Protein AF-A0A672SNF4-F1 (afdb_monomer)

Nearest PDB structures (foldseek):
  7e17-assembly1_B  TM=7.960E-01  e=1.055E-02  Homo sapiens
  3neq-assembly3_A-2  TM=7.054E-01  e=5.219E-03  Dendroaspis angusticeps
  2vlw-assembly2_B  TM=7.573E-01  e=2.697E-02  Dendroaspis angusticeps
  2jve-assembly1_A  TM=7.001E-01  e=2.399E-02  Notophthalmus viridescens
  2jqp-assembly1_A  TM=6.690E-01  e=1.040E-01  Bungarus candidus

Mean predicted aligned error: 10.45 Å

Organism: Sinocyclocheilus grahami (NCBI:txid75366)

Secondary structure (DSSP, 8-state):
----SHHHHHHHHHHHHHHHHHHHHHHHHHHHHHHHT--PPEEEEB--STTPPPPPEEEEPPTT--EEEEEEESSTT--EEEEEE-HHHHHHHHT-TTEEEEEE-STT--S----

Structure (mmCIF, N/CA/C/O backbone):
data_AF-A0A672SNF4-F1
#
_entry.id   AF-A0A672SNF4-F1
#
loop_
_atom_site.group_PDB
_atom_site.id
_atom_site.type_symbol
_atom_site.label_atom_id
_atom_site.label_alt_id
_atom_site.label_comp_id
_atom_site.label_asym_id
_atom_site.label_entity_id
_atom_site.label_seq_id
_atom_site.pdbx_PDB_ins_code
_atom_site.Cartn_x
_atom_site.Cartn_y
_atom_site.Cartn_z
_atom_site.occupancy
_atom_site.B_iso_or_equiv
_atom_site.auth_seq_id
_atom_site.auth_comp_id
_atom_site.auth_asym_id
_atom_site.auth_atom_id
_atom_site.pdbx_PDB_model_num
ATOM 1 N N . MET A 1 1 ? -51.516 -3.826 60.087 1.00 36.78 1 MET A N 1
ATOM 2 C CA . MET A 1 1 ? -51.330 -3.328 58.704 1.00 36.78 1 MET A CA 1
ATOM 3 C C . MET A 1 1 ? -49.856 -3.429 58.344 1.00 36.78 1 MET A C 1
ATOM 5 O O . MET A 1 1 ? -49.015 -3.082 59.160 1.00 36.78 1 MET A O 1
ATOM 9 N N . LYS A 1 2 ? -49.550 -4.025 57.191 1.00 39.59 2 LYS A N 1
ATOM 10 C CA . LYS A 1 2 ? -48.226 -4.534 56.806 1.00 39.59 2 LYS A CA 1
ATOM 11 C C . LYS A 1 2 ? -47.474 -3.436 56.039 1.00 39.59 2 LYS A C 1
ATOM 13 O O . LYS A 1 2 ? -47.701 -3.263 54.851 1.00 39.59 2 LYS A O 1
ATOM 18 N N . VAL A 1 3 ? -46.627 -2.672 56.728 1.00 47.47 3 VAL A N 1
ATOM 19 C CA . VAL A 1 3 ? -45.760 -1.635 56.135 1.00 47.47 3 VAL A CA 1
ATOM 20 C C . VAL A 1 3 ? -44.311 -2.112 56.246 1.00 47.47 3 VAL A C 1
ATOM 22 O O . VAL A 1 3 ? -43.557 -1.584 57.049 1.00 47.47 3 VAL A O 1
ATOM 25 N N . LEU A 1 4 ? -43.929 -3.194 55.551 1.00 49.38 4 LEU A N 1
ATOM 26 C CA . LEU A 1 4 ? -42.539 -3.685 55.593 1.00 49.38 4 LEU A CA 1
ATOM 27 C C . LEU A 1 4 ? -42.183 -4.676 54.460 1.00 49.38 4 LEU A C 1
ATOM 29 O O . LEU A 1 4 ? -41.756 -5.791 54.729 1.00 49.38 4 LEU A O 1
ATOM 33 N N . THR A 1 5 ? -42.369 -4.318 53.183 1.00 49.62 5 THR A N 1
ATOM 34 C CA . THR A 1 5 ? -41.849 -5.137 52.052 1.00 49.62 5 THR A CA 1
ATOM 35 C C . THR A 1 5 ? -41.340 -4.345 50.835 1.00 49.62 5 THR A C 1
ATOM 37 O O . THR A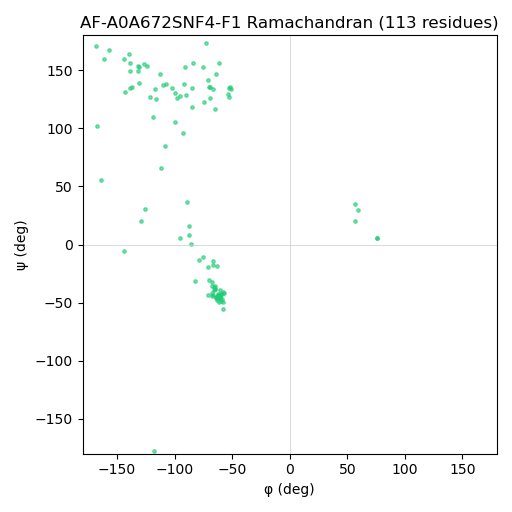 1 5 ? -40.765 -4.940 49.931 1.00 49.62 5 THR A O 1
ATOM 40 N N . ILE A 1 6 ? -41.481 -3.012 50.793 1.00 52.94 6 ILE A N 1
ATOM 41 C CA . ILE A 1 6 ? -41.188 -2.199 49.589 1.00 52.94 6 ILE A CA 1
ATOM 42 C C . ILE A 1 6 ? -39.683 -1.884 49.434 1.00 52.94 6 ILE A C 1
ATOM 44 O O . ILE A 1 6 ? -39.165 -1.812 48.322 1.00 52.94 6 ILE A O 1
ATOM 48 N N . HIS A 1 7 ? -38.949 -1.752 50.544 1.00 57.31 7 HIS A N 1
ATOM 49 C CA . HIS A 1 7 ? -37.527 -1.384 50.554 1.00 57.31 7 HIS A CA 1
ATOM 50 C C . HIS A 1 7 ? -36.560 -2.382 49.877 1.00 57.31 7 HIS A C 1
ATOM 52 O O . HIS A 1 7 ? -35.738 -1.937 49.074 1.00 57.31 7 HIS A O 1
ATOM 58 N N . PRO A 1 8 ? -36.637 -3.708 50.118 1.00 60.75 8 PRO A N 1
ATOM 59 C CA . PRO A 1 8 ? -35.699 -4.650 49.503 1.00 60.75 8 PRO A CA 1
ATOM 60 C C . PRO A 1 8 ? -35.921 -4.804 47.992 1.00 60.75 8 PRO A C 1
ATOM 62 O O . PRO A 1 8 ? -34.962 -5.001 47.254 1.00 60.75 8 PRO A O 1
ATOM 65 N N . ILE A 1 9 ? -37.161 -4.654 47.511 1.00 60.88 9 ILE A N 1
ATOM 66 C CA . ILE A 1 9 ? -37.507 -4.766 46.085 1.00 60.88 9 ILE A CA 1
ATOM 67 C C . ILE A 1 9 ? -36.965 -3.562 45.304 1.00 60.88 9 ILE A C 1
ATOM 69 O O . ILE A 1 9 ? -36.377 -3.736 44.240 1.00 60.88 9 ILE A O 1
ATOM 73 N N . LEU A 1 10 ? -37.105 -2.350 45.852 1.00 59.81 10 LEU A N 1
ATOM 74 C CA . LEU A 1 10 ? -36.577 -1.128 45.239 1.00 59.81 10 LEU A CA 1
ATOM 75 C C . LEU A 1 10 ? -35.037 -1.122 45.206 1.00 59.81 10 LEU A C 1
ATOM 77 O O . LEU A 1 10 ? -34.445 -0.697 44.216 1.00 59.81 10 LEU A O 1
ATOM 81 N N . HIS A 1 11 ? -34.391 -1.664 46.244 1.00 61.41 11 HIS A N 1
ATOM 82 C CA . HIS A 1 11 ? -32.938 -1.853 46.289 1.00 61.41 11 HIS A CA 1
ATOM 83 C C . HIS A 1 11 ? -32.455 -2.890 45.258 1.00 61.41 11 HIS A C 1
ATOM 85 O O . HIS A 1 11 ? -31.487 -2.648 44.536 1.00 61.41 11 HIS A O 1
ATOM 91 N N . GLN A 1 12 ? -33.161 -4.020 45.130 1.00 68.00 12 GLN A N 1
ATOM 92 C CA . GLN A 1 12 ? -32.849 -5.056 44.142 1.00 68.00 12 GLN A CA 1
ATOM 93 C C . GLN A 1 12 ? -33.039 -4.552 42.703 1.00 68.00 12 GLN A C 1
ATOM 95 O O . GLN A 1 12 ? -32.231 -4.856 41.827 1.00 68.00 12 GLN A O 1
ATOM 100 N N . LEU A 1 13 ? -34.081 -3.748 42.469 1.00 74.75 13 LEU A N 1
ATOM 101 C CA . LEU A 1 13 ? -34.354 -3.115 41.181 1.00 74.75 13 LEU A CA 1
ATOM 102 C C . LEU A 1 13 ? -33.282 -2.071 40.831 1.00 74.75 13 LEU A C 1
ATOM 104 O O . LEU A 1 13 ? -32.802 -2.060 39.703 1.00 74.75 13 LEU A O 1
ATOM 108 N N . GLY A 1 14 ? -32.844 -1.253 41.795 1.00 74.50 14 GLY A N 1
ATOM 109 C CA . GLY A 1 14 ? -31.744 -0.301 41.605 1.00 74.50 14 GLY A CA 1
ATOM 110 C C . GLY A 1 14 ? -30.414 -0.985 41.271 1.00 74.50 14 GLY A C 1
ATOM 111 O O . GLY A 1 14 ? -29.727 -0.578 40.335 1.00 74.50 14 GLY A O 1
ATOM 112 N N . ALA A 1 15 ? -30.087 -2.079 41.966 1.00 77.38 15 ALA A N 1
ATOM 113 C CA . ALA A 1 15 ? -28.902 -2.884 41.669 1.00 77.38 15 ALA A CA 1
ATOM 114 C C . ALA A 1 15 ? -28.978 -3.565 40.289 1.00 77.38 15 ALA A C 1
ATOM 116 O O . ALA A 1 15 ? -27.963 -3.690 39.601 1.00 77.38 15 ALA A O 1
ATOM 117 N N . LEU A 1 16 ? -30.172 -3.995 39.865 1.00 80.75 16 LEU A N 1
ATOM 118 C CA . LEU A 1 16 ? -30.398 -4.559 38.534 1.00 80.75 16 LEU A CA 1
ATOM 119 C C . LEU A 1 16 ? -30.228 -3.495 37.438 1.00 80.75 16 LEU A C 1
ATOM 121 O O . LEU A 1 16 ? -29.548 -3.753 36.446 1.00 80.75 16 LEU A O 1
ATOM 125 N N . ILE A 1 17 ? -30.787 -2.298 37.637 1.00 84.25 17 ILE A N 1
ATOM 126 C CA . ILE A 1 17 ? -30.664 -1.163 36.709 1.00 84.25 17 ILE A CA 1
ATOM 127 C C . ILE A 1 17 ? -29.197 -0.731 36.563 1.00 84.25 17 ILE A C 1
ATOM 129 O O . ILE A 1 17 ? -28.733 -0.551 35.438 1.00 84.25 17 ILE A O 1
ATOM 133 N N . ASP A 1 18 ? -28.441 -0.635 37.663 1.00 84.81 18 ASP A N 1
ATOM 134 C CA . ASP A 1 18 ? -27.006 -0.304 37.632 1.00 84.81 18 ASP A CA 1
ATOM 135 C C . ASP A 1 18 ? -26.188 -1.341 36.844 1.00 84.81 18 ASP A C 1
ATOM 137 O O . ASP A 1 18 ? -25.355 -0.979 36.006 1.00 84.81 18 ASP A O 1
ATOM 141 N N . ARG A 1 19 ? -26.466 -2.638 37.042 1.00 88.62 19 ARG A N 1
ATOM 142 C CA . ARG A 1 19 ? -25.809 -3.709 36.275 1.00 88.62 19 ARG A CA 1
ATOM 143 C C . ARG A 1 19 ? -26.126 -3.626 34.787 1.00 88.62 19 ARG A C 1
ATOM 145 O O . ARG A 1 19 ? -25.200 -3.684 33.983 1.00 88.62 19 ARG A O 1
ATOM 152 N N . ILE A 1 20 ? -27.398 -3.457 34.422 1.00 91.19 20 ILE A N 1
ATOM 153 C CA . ILE A 1 20 ? -27.822 -3.344 33.018 1.00 91.19 20 ILE A CA 1
ATOM 154 C C . ILE A 1 20 ? -27.159 -2.130 32.358 1.00 91.19 20 ILE A C 1
ATOM 156 O O . ILE A 1 20 ? -26.590 -2.257 31.276 1.00 91.19 20 ILE A O 1
ATOM 160 N N . MET A 1 21 ? -27.165 -0.973 33.023 1.00 90.75 21 MET A N 1
ATOM 161 C CA . MET A 1 21 ? -26.551 0.253 32.510 1.00 90.75 21 MET A CA 1
ATOM 162 C C . MET A 1 21 ? -25.046 0.084 32.271 1.00 90.75 21 MET A C 1
ATOM 164 O O . MET A 1 21 ? -24.547 0.462 31.211 1.00 90.75 21 MET A O 1
ATOM 168 N N . LYS A 1 22 ? -24.325 -0.548 33.206 1.00 92.88 22 LYS A N 1
ATOM 169 C CA . LYS A 1 22 ? -22.899 -0.869 33.038 1.00 92.88 22 LYS A CA 1
ATOM 170 C C . LYS A 1 22 ? -22.657 -1.810 31.864 1.00 92.88 22 LYS A C 1
ATOM 172 O O . LYS A 1 22 ? -21.753 -1.561 31.071 1.00 92.88 22 LYS A O 1
ATOM 177 N N . THR A 1 23 ? -23.463 -2.862 31.719 1.00 93.38 23 THR A N 1
ATOM 178 C CA . THR A 1 23 ? -23.344 -3.789 30.586 1.00 93.38 23 THR A CA 1
ATOM 179 C C . THR A 1 23 ? -23.559 -3.070 29.256 1.00 93.38 23 THR A C 1
ATOM 181 O O . THR A 1 23 ? -22.761 -3.249 28.341 1.00 93.38 23 THR A O 1
ATOM 184 N N . LEU A 1 24 ? -24.578 -2.212 29.156 1.00 95.25 24 LEU A N 1
ATOM 185 C CA . LEU A 1 24 ? -24.846 -1.430 27.946 1.00 95.25 24 LEU A CA 1
ATOM 186 C C . LEU A 1 24 ? -23.697 -0.470 27.614 1.00 95.25 24 LEU A C 1
ATOM 188 O O . LEU A 1 24 ? -23.289 -0.398 26.457 1.00 95.25 24 LEU A O 1
ATOM 192 N N . LEU A 1 25 ? -23.136 0.210 28.618 1.00 95.50 25 LEU A N 1
ATOM 193 C CA . LEU A 1 25 ? -21.962 1.075 28.460 1.00 95.50 25 LEU A CA 1
ATOM 194 C C . LEU A 1 25 ? -20.751 0.307 27.921 1.00 95.50 25 LEU A C 1
ATOM 196 O O . LEU A 1 25 ? -20.107 0.764 26.979 1.00 95.50 25 LEU A O 1
ATOM 200 N N . VAL A 1 26 ? -20.459 -0.869 28.482 1.00 95.75 26 VAL A N 1
ATOM 201 C CA . VAL A 1 26 ? -19.340 -1.708 28.030 1.00 95.75 26 VAL A CA 1
ATOM 202 C C . VAL A 1 26 ? -19.566 -2.194 26.598 1.00 95.75 26 VAL A C 1
ATOM 204 O O . VAL A 1 26 ? -18.657 -2.096 25.778 1.00 95.75 26 VAL A O 1
ATOM 207 N N . VAL A 1 27 ? -20.772 -2.666 26.269 1.00 95.94 27 VAL A N 1
ATOM 208 C CA . VAL A 1 27 ? -21.108 -3.119 24.909 1.00 95.94 27 VAL A CA 1
ATOM 209 C C . VAL A 1 27 ? -20.989 -1.974 23.903 1.00 95.94 27 VAL A C 1
ATOM 211 O O . VAL A 1 27 ? -20.385 -2.157 22.848 1.00 95.94 27 VAL A O 1
ATOM 214 N N . 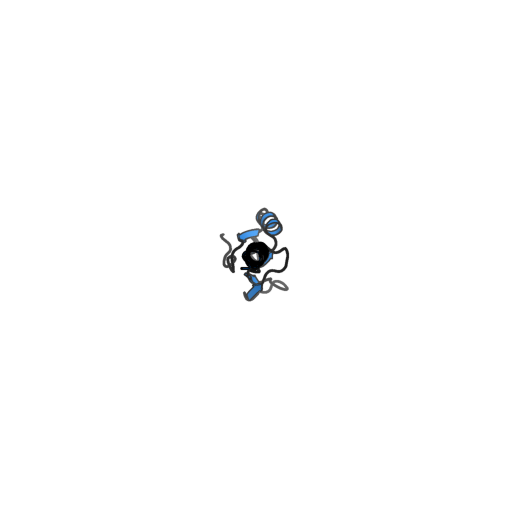ALA A 1 28 ? -21.506 -0.789 24.233 1.00 95.00 28 ALA A N 1
ATOM 215 C CA . ALA A 1 28 ? -21.394 0.389 23.380 1.00 95.00 28 ALA A CA 1
ATOM 216 C C . ALA A 1 28 ? -19.928 0.792 23.163 1.00 95.00 28 ALA A C 1
ATOM 218 O O . ALA A 1 28 ? -19.532 1.059 22.030 1.00 95.00 28 ALA A O 1
ATOM 219 N N . LEU A 1 29 ? -19.109 0.776 24.220 1.00 93.81 29 LEU A N 1
ATOM 220 C CA . LEU A 1 29 ? -17.683 1.084 24.126 1.00 93.81 29 LEU A CA 1
ATOM 221 C C . LEU A 1 29 ? -16.959 0.089 23.209 1.00 93.81 29 LEU A C 1
ATOM 223 O O . LEU A 1 29 ? -16.256 0.508 22.291 1.00 93.81 29 LEU A O 1
ATOM 227 N N . VAL A 1 30 ? -17.169 -1.216 23.417 1.00 92.44 30 VAL A N 1
ATOM 228 C CA . VAL A 1 30 ? -16.582 -2.281 22.585 1.00 92.44 30 VAL A CA 1
ATOM 229 C C . VAL A 1 30 ? -17.005 -2.128 21.126 1.00 92.44 30 VAL A C 1
ATOM 231 O O . VAL A 1 30 ? -16.162 -2.233 20.239 1.00 92.44 30 VAL A O 1
ATOM 234 N N . LEU A 1 31 ? -18.277 -1.826 20.863 1.00 90.38 31 LEU A N 1
ATOM 235 C CA . LEU A 1 31 ? -18.769 -1.614 19.505 1.00 90.38 31 LEU A CA 1
ATOM 236 C C . LEU A 1 31 ? -18.091 -0.408 18.837 1.00 90.38 31 LEU A C 1
ATOM 238 O O . LEU A 1 31 ? -17.640 -0.522 17.701 1.00 90.38 31 LEU A O 1
ATOM 242 N N . VAL A 1 32 ? -17.959 0.720 19.543 1.00 88.31 32 VAL A N 1
ATOM 243 C CA . VAL A 1 32 ? -17.252 1.911 19.036 1.00 88.31 32 VAL A CA 1
ATOM 244 C C . VAL A 1 32 ? -15.787 1.601 18.731 1.00 88.31 32 VAL A C 1
ATOM 246 O O . VAL A 1 32 ? -15.286 2.009 17.686 1.00 88.31 32 VAL A O 1
ATOM 249 N N . LEU A 1 33 ? -15.106 0.851 19.603 1.00 84.50 33 LEU A N 1
ATOM 250 C CA . LEU A 1 33 ? -13.740 0.388 19.354 1.00 84.50 33 LEU A CA 1
ATOM 251 C C . LEU A 1 33 ? -13.685 -0.438 18.063 1.00 84.50 33 LEU A C 1
ATOM 253 O O . LEU A 1 33 ? -12.961 -0.064 17.147 1.00 84.50 33 LEU A O 1
ATOM 257 N N . VAL A 1 34 ? -14.491 -1.497 17.942 1.00 81.06 34 VAL A N 1
ATOM 258 C CA . VAL A 1 34 ? -14.502 -2.380 16.759 1.00 81.06 34 VAL A CA 1
ATOM 259 C C . VAL A 1 34 ? -14.780 -1.609 15.464 1.00 81.06 34 VAL A C 1
ATOM 261 O O . VAL A 1 34 ? -14.107 -1.842 14.463 1.00 81.06 34 VAL A O 1
ATOM 264 N N . LEU A 1 35 ? -15.724 -0.665 15.482 1.00 74.56 35 LEU A N 1
ATOM 265 C CA . LEU A 1 35 ? -16.045 0.164 14.316 1.00 74.56 35 LEU A CA 1
ATOM 266 C C . LEU A 1 35 ? -14.904 1.127 13.947 1.00 74.56 35 LEU A C 1
ATOM 268 O O . LEU A 1 35 ? -14.644 1.332 12.764 1.00 74.56 35 LEU A O 1
ATOM 272 N N . ASN A 1 36 ? -14.182 1.663 14.935 1.00 67.81 36 ASN A N 1
ATOM 273 C CA . ASN A 1 36 ? -12.994 2.490 14.699 1.00 67.81 36 ASN A CA 1
ATOM 274 C C . ASN A 1 36 ? -11.788 1.684 14.180 1.00 67.81 36 ASN A C 1
ATOM 276 O O . ASN A 1 36 ? -10.879 2.267 13.595 1.00 67.81 36 ASN A O 1
ATOM 280 N N . TYR A 1 37 ? -11.772 0.361 14.362 1.00 64.56 37 TYR A N 1
ATOM 281 C CA . TYR A 1 37 ? -10.693 -0.519 13.897 1.00 64.56 37 TYR A CA 1
ATOM 282 C C . TYR A 1 37 ? -10.850 -1.003 12.438 1.00 64.56 37 TYR A C 1
ATOM 284 O O . TYR A 1 37 ? -10.010 -1.772 11.974 1.00 64.56 37 TYR A O 1
ATOM 292 N N . GLY A 1 38 ? -11.902 -0.610 11.704 1.00 62.25 38 GLY A N 1
ATOM 293 C CA . GLY A 1 38 ? -12.458 -1.507 10.682 1.00 62.25 38 GLY A CA 1
ATOM 294 C C . GLY A 1 38 ? -12.693 -1.010 9.255 1.00 62.25 38 GLY A C 1
ATOM 295 O O . GLY A 1 38 ? -13.471 -1.660 8.563 1.00 62.25 38 GLY A O 1
ATOM 296 N N . SER A 1 39 ? -12.080 0.069 8.762 1.00 64.12 39 SER A N 1
ATOM 297 C CA . SER A 1 39 ? -12.050 0.297 7.304 1.00 64.12 39 SER A CA 1
ATOM 298 C C . SER A 1 39 ? -10.705 -0.148 6.742 1.00 64.12 39 SER A C 1
ATOM 300 O O . SER A 1 39 ? -9.695 0.526 6.936 1.00 64.12 39 SER A O 1
ATOM 302 N N . ALA A 1 40 ? -10.691 -1.292 6.053 1.00 84.44 40 ALA A N 1
ATOM 303 C CA . ALA A 1 40 ? -9.518 -1.730 5.310 1.00 84.44 40 ALA A CA 1
ATOM 304 C C . ALA A 1 40 ? -9.256 -0.734 4.172 1.00 84.44 40 ALA A C 1
ATOM 306 O O . ALA A 1 40 ? -10.102 -0.559 3.291 1.00 84.44 40 ALA A O 1
ATOM 307 N N . LEU A 1 41 ? -8.102 -0.065 4.240 1.00 94.62 41 LEU A N 1
ATOM 308 C CA . LEU A 1 41 ? -7.672 0.957 3.290 1.00 94.62 41 LEU A CA 1
ATOM 309 C C . LEU A 1 41 ? -7.801 0.431 1.857 1.00 94.62 41 LEU A C 1
ATOM 311 O O . LEU A 1 41 ? -7.380 -0.689 1.564 1.00 94.62 41 LEU A O 1
ATOM 315 N N . LYS A 1 42 ? -8.366 1.226 0.951 1.00 97.31 42 LYS A N 1
ATOM 316 C CA . LYS A 1 42 ? -8.397 0.896 -0.478 1.00 97.31 42 LYS A CA 1
ATOM 317 C C . LYS A 1 42 ? -7.342 1.687 -1.225 1.00 97.31 42 LYS A C 1
ATOM 319 O O . LYS A 1 42 ? -7.250 2.899 -1.070 1.00 97.31 42 LYS A O 1
ATOM 324 N N . CYS A 1 43 ? -6.595 1.039 -2.108 1.00 98.12 43 CYS A N 1
ATOM 325 C CA . CYS A 1 43 ? -5.582 1.695 -2.9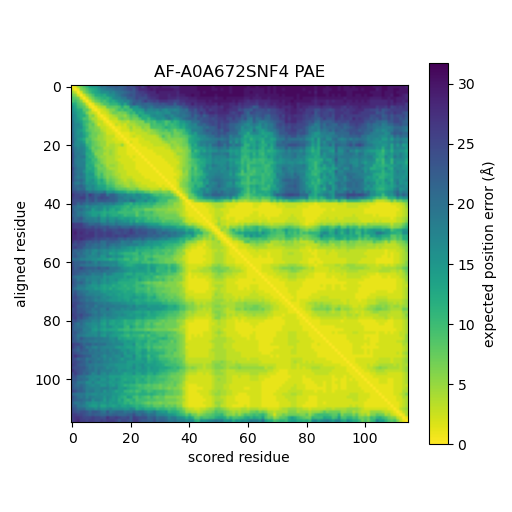31 1.00 98.12 43 CYS A CA 1
ATOM 326 C C . CYS A 1 43 ? -5.802 1.400 -4.411 1.00 98.12 43 CYS A C 1
ATOM 328 O O . CYS A 1 43 ? -6.374 0.379 -4.788 1.00 98.12 43 CYS A O 1
ATOM 330 N N . ASN A 1 44 ? -5.307 2.284 -5.278 1.00 98.00 44 ASN A N 1
ATOM 331 C CA . ASN A 1 44 ? -5.138 1.918 -6.676 1.00 98.00 44 ASN A CA 1
ATOM 332 C C . ASN A 1 44 ? -4.010 0.885 -6.777 1.00 98.00 44 ASN A C 1
ATOM 334 O O . ASN A 1 44 ? -2.935 1.092 -6.208 1.00 98.00 44 ASN A O 1
ATOM 338 N N . HIS A 1 45 ? -4.229 -0.165 -7.555 1.00 96.94 45 HIS A N 1
ATOM 339 C CA . HIS A 1 45 ? -3.289 -1.252 -7.773 1.00 96.94 45 HIS A CA 1
ATOM 340 C C . HIS A 1 45 ? -2.878 -1.314 -9.246 1.00 96.94 45 HIS A C 1
ATOM 342 O O . HIS A 1 45 ? -3.699 -1.182 -10.151 1.00 96.94 45 HIS A O 1
ATOM 348 N N . CYS A 1 46 ? -1.581 -1.453 -9.495 1.00 95.19 46 CYS A N 1
ATOM 349 C CA . CYS A 1 46 ? -0.993 -1.633 -10.815 1.00 95.19 46 CYS A CA 1
ATOM 350 C C . CYS A 1 46 ? 0.464 -2.058 -10.609 1.00 95.19 46 CYS A C 1
ATOM 352 O O . CYS A 1 46 ? 1.313 -1.214 -10.315 1.00 95.19 46 CYS A O 1
ATOM 354 N N . VAL A 1 47 ? 0.769 -3.344 -10.761 1.00 93.56 47 VAL A N 1
ATOM 355 C CA . VAL A 1 47 ? 2.144 -3.860 -10.710 1.00 93.56 47 VAL A CA 1
ATOM 356 C C . VAL A 1 47 ? 2.467 -4.498 -12.067 1.00 93.56 47 VAL A C 1
ATOM 358 O O . VAL A 1 47 ? 1.879 -5.526 -12.402 1.00 93.56 47 VAL A O 1
ATOM 361 N N . PRO A 1 48 ? 3.348 -3.885 -12.881 1.00 88.69 48 PRO A N 1
ATOM 362 C CA . PRO A 1 48 ? 3.798 -4.437 -14.159 1.00 88.69 48 PRO A CA 1
ATOM 363 C C . PRO A 1 48 ? 4.335 -5.867 -14.028 1.00 88.69 48 PRO A C 1
ATOM 365 O O . PRO A 1 48 ? 5.256 -6.103 -13.247 1.00 88.69 48 PRO A O 1
ATOM 368 N N . GLN A 1 49 ? 3.831 -6.805 -14.832 1.00 82.62 49 GLN A N 1
ATOM 369 C CA . GLN A 1 49 ? 4.439 -8.130 -14.979 1.00 82.62 49 GLN A CA 1
ATOM 370 C C . GLN A 1 49 ? 5.288 -8.170 -16.253 1.00 82.62 49 GLN A C 1
ATOM 372 O O . GLN A 1 49 ? 4.847 -7.741 -17.322 1.00 82.62 49 GLN A O 1
ATOM 377 N N . GLY A 1 50 ? 6.535 -8.635 -16.139 1.00 76.25 50 GLY A N 1
ATOM 378 C CA . GLY A 1 50 ? 7.434 -8.793 -17.289 1.00 76.25 50 GLY A CA 1
ATOM 379 C C . GLY A 1 50 ? 7.724 -7.500 -18.068 1.00 76.25 50 GLY A C 1
ATOM 380 O O . GLY A 1 50 ? 7.922 -7.552 -19.274 1.00 76.25 50 GLY A O 1
ATOM 381 N N . GLY A 1 51 ? 7.698 -6.331 -17.414 1.00 71.19 51 GLY A N 1
ATOM 382 C CA . GLY A 1 51 ? 7.986 -5.040 -18.060 1.00 71.19 51 GLY A CA 1
ATOM 383 C C . GLY A 1 51 ? 6.861 -4.483 -18.943 1.00 71.19 51 GLY A C 1
ATOM 384 O O . GLY A 1 51 ? 7.043 -3.447 -19.580 1.00 71.19 51 GLY A O 1
ATOM 385 N N . THR A 1 52 ? 5.691 -5.124 -18.966 1.00 75.75 52 THR A N 1
ATOM 386 C CA . THR A 1 52 ? 4.515 -4.632 -19.699 1.00 75.75 52 THR A CA 1
ATOM 387 C C . THR A 1 52 ? 3.727 -3.602 -18.887 1.00 75.75 52 THR A C 1
ATOM 389 O O . THR A 1 52 ? 3.803 -3.554 -17.659 1.00 75.75 52 THR A O 1
ATOM 392 N N . ARG A 1 53 ? 2.959 -2.738 -19.559 1.00 79.94 53 ARG A N 1
ATOM 393 C CA . ARG A 1 53 ? 2.056 -1.807 -18.865 1.00 79.94 53 ARG A CA 1
ATOM 394 C C . ARG A 1 53 ? 0.937 -2.588 -18.170 1.00 79.94 53 ARG A C 1
ATOM 396 O O . ARG A 1 53 ? 0.320 -3.447 -18.785 1.00 79.94 53 ARG A O 1
ATOM 403 N N . CYS A 1 54 ? 0.657 -2.251 -16.914 1.00 88.56 54 CYS A N 1
ATOM 404 C CA . CYS A 1 54 ? -0.510 -2.751 -16.190 1.00 88.56 54 CYS A CA 1
ATOM 405 C C . CYS A 1 54 ? -1.709 -1.809 -16.360 1.00 88.56 54 CYS A C 1
ATOM 407 O O . CYS A 1 54 ? -1.553 -0.597 -16.535 1.00 88.56 54 CYS A O 1
ATOM 409 N N . THR A 1 55 ? -2.910 -2.374 -16.266 1.00 90.69 55 THR A N 1
ATOM 410 C CA . THR A 1 55 ? -4.154 -1.614 -16.113 1.00 90.69 55 THR A CA 1
ATOM 411 C C . THR A 1 55 ? -4.362 -1.308 -14.637 1.00 90.69 55 THR A C 1
ATOM 413 O O . THR A 1 55 ? -4.188 -2.185 -13.794 1.00 90.69 55 THR A O 1
ATOM 416 N N . GLN A 1 56 ? -4.724 -0.066 -14.318 1.00 92.69 56 GLN A N 1
ATOM 417 C CA . GLN A 1 56 ? -5.026 0.315 -12.943 1.00 92.69 56 GLN A CA 1
ATOM 418 C C . GLN A 1 56 ? -6.325 -0.360 -12.485 1.00 92.69 56 GLN A C 1
ATOM 420 O O . GLN A 1 56 ? -7.365 -0.212 -13.124 1.00 92.69 56 GLN A O 1
ATOM 425 N N . THR A 1 57 ? -6.258 -1.068 -11.364 1.00 95.94 57 THR A N 1
ATOM 426 C CA . THR A 1 57 ? -7.398 -1.631 -10.634 1.00 95.94 57 THR A CA 1
ATOM 427 C C . THR A 1 57 ? -7.460 -1.020 -9.234 1.00 95.94 57 THR A C 1
ATOM 429 O O . THR A 1 57 ? -6.667 -0.139 -8.895 1.00 95.94 57 THR A O 1
ATOM 432 N N . GLN A 1 58 ? -8.406 -1.462 -8.411 1.00 97.25 58 GLN A N 1
ATOM 433 C CA . GLN A 1 58 ? -8.441 -1.152 -6.983 1.00 97.25 58 GLN A CA 1
ATOM 434 C C . GLN A 1 58 ? -8.181 -2.431 -6.194 1.00 97.25 58 GLN A C 1
ATOM 436 O O . GLN A 1 58 ? -8.585 -3.512 -6.624 1.00 97.25 58 GLN A O 1
ATOM 441 N N . GLU A 1 59 ? -7.525 -2.301 -5.051 1.00 96.69 59 GLU A N 1
ATOM 442 C CA . GLU A 1 59 ? -7.350 -3.385 -4.090 1.00 96.69 59 GLU A CA 1
ATOM 443 C C . GLU A 1 59 ? -7.719 -2.901 -2.687 1.00 96.69 59 GLU A C 1
ATOM 445 O O . GLU A 1 59 ? -7.629 -1.709 -2.377 1.00 96.69 59 GLU A O 1
ATOM 450 N N . THR A 1 60 ? -8.147 -3.836 -1.846 1.00 96.88 60 THR A N 1
ATOM 451 C CA . THR A 1 60 ? -8.306 -3.622 -0.409 1.00 96.88 60 THR A CA 1
ATOM 452 C C . THR A 1 60 ? -7.040 -4.115 0.274 1.00 96.88 60 THR A C 1
ATOM 454 O O . THR A 1 60 ? -6.607 -5.233 0.015 1.00 96.88 60 THR A O 1
ATOM 457 N N . CYS A 1 61 ? -6.434 -3.277 1.107 1.00 95.56 61 CYS A N 1
ATOM 458 C CA . CYS A 1 61 ? -5.178 -3.596 1.760 1.00 95.56 61 CYS A CA 1
ATOM 459 C C . CYS A 1 61 ? -5.352 -4.680 2.825 1.00 95.56 61 CYS A C 1
ATOM 461 O O . CYS A 1 61 ? -6.266 -4.624 3.649 1.00 95.56 61 CYS A O 1
ATOM 463 N N . ASP A 1 62 ? -4.422 -5.632 2.817 1.00 92.25 62 ASP A N 1
ATOM 464 C CA . ASP A 1 62 ? -4.329 -6.688 3.818 1.00 92.25 62 ASP A CA 1
ATOM 465 C C . AS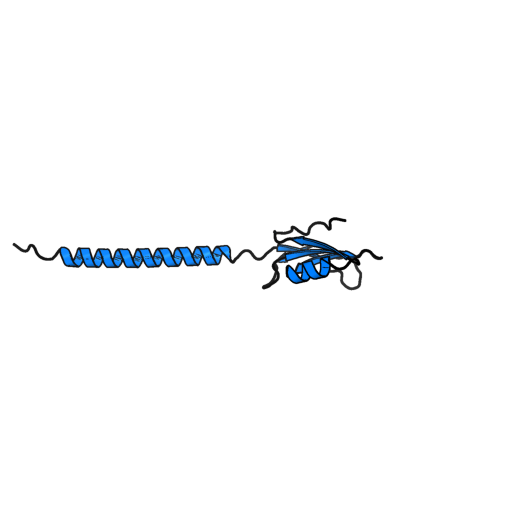P A 1 62 ? -3.811 -6.172 5.171 1.00 92.25 62 ASP A C 1
ATOM 467 O O . ASP A 1 62 ? -3.360 -5.032 5.329 1.00 92.25 62 ASP A O 1
ATOM 471 N N . PHE A 1 63 ? -3.833 -7.053 6.171 1.00 88.88 63 PHE A N 1
ATOM 472 C CA . PHE A 1 63 ? -3.287 -6.776 7.495 1.00 88.88 63 PHE A CA 1
ATOM 473 C C . PHE A 1 63 ? -1.829 -6.280 7.432 1.00 88.88 63 PHE A C 1
ATOM 475 O O . PHE A 1 63 ? -0.983 -6.845 6.738 1.00 88.88 63 PHE A O 1
ATOM 482 N N . GLY A 1 64 ? -1.524 -5.219 8.185 1.00 88.00 64 GLY A N 1
ATOM 483 C CA . GLY A 1 64 ? -0.189 -4.611 8.228 1.00 88.00 64 GLY A CA 1
ATOM 484 C C . GLY A 1 64 ? 0.174 -3.760 7.004 1.00 88.00 64 GLY A C 1
ATOM 485 O O . GLY A 1 64 ? 1.314 -3.300 6.903 1.00 88.00 64 GLY A O 1
ATOM 486 N N . LYS A 1 65 ? -0.765 -3.541 6.073 1.00 94.88 65 LYS A N 1
ATOM 487 C CA . LYS A 1 65 ? -0.612 -2.639 4.927 1.00 94.88 65 LYS A CA 1
ATOM 488 C C . LYS A 1 65 ? -1.480 -1.392 5.129 1.00 94.88 65 LYS A C 1
ATOM 490 O O . LYS A 1 65 ? -2.619 -1.324 4.684 1.00 94.88 65 LYS A O 1
ATOM 495 N N . ASP A 1 66 ? -0.931 -0.416 5.841 1.00 94.88 66 ASP A N 1
ATOM 496 C CA . ASP A 1 66 ? -1.605 0.814 6.277 1.00 94.88 66 ASP A CA 1
ATOM 497 C C . ASP A 1 66 ? -1.383 2.026 5.351 1.00 94.88 66 ASP A C 1
ATOM 499 O O . ASP A 1 66 ? -1.844 3.127 5.651 1.00 94.88 66 ASP A O 1
ATOM 503 N N . ALA A 1 67 ? -0.715 1.845 4.206 1.00 96.81 67 ALA A N 1
ATOM 504 C CA . ALA A 1 67 ? -0.435 2.917 3.257 1.00 96.81 67 ALA A CA 1
ATOM 505 C C . ALA A 1 67 ? -0.620 2.498 1.790 1.00 96.81 67 ALA A C 1
ATOM 507 O O . ALA A 1 67 ? -0.324 1.375 1.383 1.00 96.81 67 ALA A O 1
ATOM 508 N N . CYS A 1 68 ? -1.014 3.458 0.956 1.00 98.00 68 CYS A N 1
ATOM 509 C CA . CYS A 1 68 ? -0.937 3.364 -0.493 1.00 98.00 68 CYS A CA 1
ATOM 510 C C . CYS A 1 68 ? 0.390 3.936 -1.003 1.00 98.00 68 CYS A C 1
ATOM 512 O O . CYS A 1 68 ? 0.803 5.030 -0.607 1.00 98.00 68 CYS A O 1
ATOM 514 N N . ILE A 1 69 ? 1.002 3.245 -1.965 1.00 97.81 69 ILE A N 1
ATOM 515 C CA . ILE A 1 69 ? 2.180 3.711 -2.704 1.00 97.81 69 ILE A CA 1
ATOM 516 C C . ILE A 1 69 ? 1.795 4.019 -4.146 1.00 97.81 69 ILE A C 1
ATOM 518 O O . ILE A 1 69 ? 1.094 3.232 -4.788 1.00 97.81 69 ILE A O 1
ATOM 522 N N . ALA A 1 70 ? 2.298 5.130 -4.679 1.00 97.19 70 ALA A N 1
ATOM 523 C CA . ALA A 1 70 ? 2.519 5.305 -6.113 1.00 97.19 70 ALA A CA 1
ATOM 524 C C . ALA A 1 70 ? 3.997 5.609 -6.349 1.00 97.19 70 ALA A C 1
ATOM 526 O O . ALA A 1 70 ? 4.538 6.531 -5.742 1.00 97.19 70 ALA A O 1
ATOM 527 N N . ALA A 1 71 ? 4.640 4.850 -7.229 1.00 95.56 71 ALA A N 1
ATOM 528 C CA . ALA A 1 71 ? 6.064 4.965 -7.495 1.00 95.56 71 ALA A CA 1
ATOM 529 C C . ALA A 1 71 ? 6.360 5.022 -8.995 1.00 95.56 71 ALA A C 1
ATOM 531 O O . ALA A 1 71 ? 5.637 4.432 -9.803 1.00 95.56 71 ALA A O 1
ATOM 532 N N . ARG A 1 72 ? 7.436 5.717 -9.367 1.00 93.56 72 ARG A N 1
ATOM 533 C CA . ARG A 1 72 ? 7.939 5.809 -10.742 1.00 93.56 72 ARG A CA 1
ATOM 534 C C . ARG A 1 72 ? 9.464 5.828 -10.755 1.00 93.56 72 ARG A C 1
ATOM 536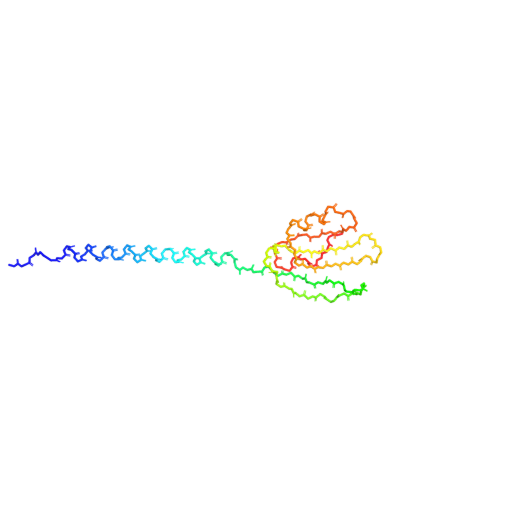 O O . ARG A 1 72 ? 10.067 6.606 -10.028 1.00 93.56 72 ARG A O 1
ATOM 543 N N . PHE A 1 73 ? 10.084 4.999 -11.586 1.00 92.19 73 PHE A N 1
ATOM 544 C CA . PHE A 1 73 ? 11.536 4.982 -11.755 1.00 92.19 73 PHE A CA 1
ATOM 545 C C . PHE A 1 73 ? 12.026 6.233 -12.498 1.00 92.19 73 PHE A C 1
ATOM 547 O O . PHE A 1 73 ? 11.388 6.680 -13.453 1.00 92.19 73 PHE A O 1
ATOM 554 N N . ASN A 1 74 ? 13.180 6.761 -12.085 1.00 93.81 74 ASN A N 1
ATOM 555 C CA . ASN A 1 74 ? 13.830 7.939 -12.681 1.00 93.81 74 ASN A CA 1
ATOM 556 C C . ASN A 1 74 ? 14.758 7.601 -13.855 1.00 93.81 74 ASN A C 1
ATOM 558 O O . ASN A 1 74 ? 15.485 8.461 -14.343 1.00 93.81 74 ASN A O 1
ATOM 562 N N . PHE A 1 75 ? 14.742 6.353 -14.311 1.00 91.31 75 PHE A N 1
ATOM 563 C CA . PHE A 1 75 ? 15.558 5.860 -15.411 1.00 91.31 75 PHE A CA 1
ATOM 564 C C . PHE A 1 75 ? 14.688 5.069 -16.398 1.00 91.31 75 PHE A C 1
ATOM 566 O O . PHE A 1 75 ? 13.659 4.518 -15.988 1.00 91.31 75 PHE A O 1
ATOM 573 N N . PRO A 1 76 ? 15.068 4.994 -17.688 1.00 89.94 76 PRO A N 1
ATOM 574 C CA . PRO A 1 76 ? 14.347 4.212 -18.691 1.00 89.94 76 PRO A CA 1
ATOM 575 C C . PRO A 1 76 ? 14.116 2.757 -18.235 1.00 89.94 76 PRO A C 1
ATOM 577 O O . PRO A 1 76 ? 15.041 2.150 -17.699 1.00 89.94 76 PRO A O 1
ATOM 580 N N . PRO A 1 77 ? 12.907 2.185 -18.415 1.00 88.88 77 PRO A N 1
ATOM 581 C CA . PRO A 1 77 ? 11.786 2.693 -19.216 1.00 88.88 77 PRO A CA 1
ATOM 582 C C . PRO A 1 77 ? 10.838 3.657 -18.472 1.00 88.88 77 PRO A C 1
ATOM 584 O O . PRO A 1 77 ? 9.723 3.897 -18.930 1.00 88.88 77 PRO A O 1
ATOM 587 N N . PHE A 1 78 ? 11.246 4.209 -17.323 1.00 88.44 78 PHE A N 1
ATOM 588 C CA . PHE A 1 78 ? 10.431 5.074 -16.454 1.00 88.44 78 PHE A CA 1
ATOM 589 C C . PHE A 1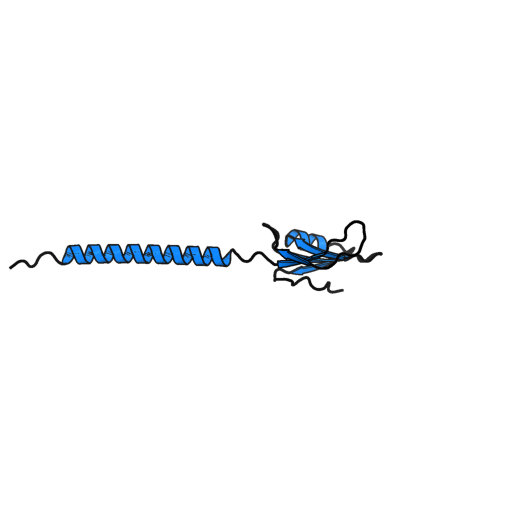 78 ? 9.127 4.411 -16.002 1.00 88.44 78 PHE A C 1
ATOM 591 O O . PHE A 1 78 ? 8.082 5.062 -15.881 1.00 88.44 78 PHE A O 1
ATOM 598 N N . MET A 1 79 ? 9.197 3.097 -15.783 1.00 89.00 79 MET A N 1
ATOM 599 C CA . MET A 1 79 ? 8.076 2.287 -15.324 1.00 89.00 79 MET A CA 1
ATOM 600 C C . MET A 1 79 ? 7.598 2.774 -13.955 1.00 89.00 79 MET A C 1
ATOM 602 O O . MET A 1 79 ? 8.340 3.394 -13.193 1.00 89.00 79 MET A O 1
ATOM 606 N N . GLY A 1 80 ? 6.343 2.499 -13.636 1.00 91.38 80 GLY A N 1
ATOM 607 C CA . GLY A 1 80 ? 5.778 2.828 -12.338 1.00 91.38 80 GLY A CA 1
ATOM 608 C C . GLY A 1 80 ? 4.887 1.716 -11.832 1.00 91.38 80 GLY A C 1
ATOM 609 O O . GLY A 1 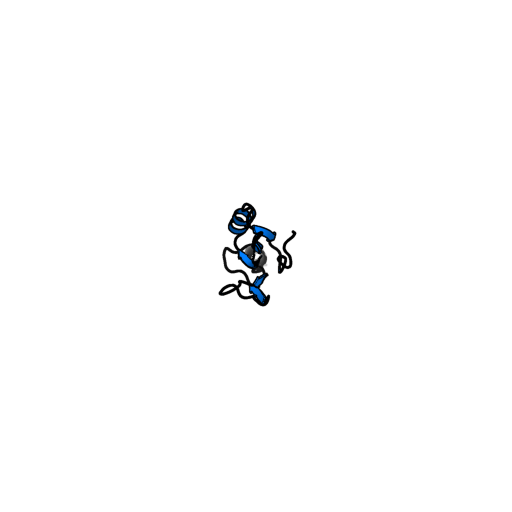80 ? 4.478 0.839 -12.594 1.00 91.38 80 GLY A O 1
ATOM 610 N N . PHE A 1 81 ? 4.592 1.769 -10.543 1.00 94.62 81 PHE A N 1
ATOM 611 C CA . PHE A 1 81 ? 3.678 0.841 -9.903 1.00 94.62 81 PHE A CA 1
ATOM 612 C C . PHE A 1 81 ? 2.856 1.541 -8.828 1.00 94.62 81 PHE A C 1
ATOM 614 O O . PHE A 1 81 ? 3.208 2.616 -8.333 1.00 94.62 81 PHE A O 1
ATOM 621 N N . ARG A 1 82 ? 1.734 0.920 -8.480 1.00 97.06 82 ARG A N 1
ATOM 622 C CA . ARG A 1 82 ? 0.835 1.348 -7.414 1.00 97.06 82 ARG A CA 1
ATOM 623 C C . ARG A 1 82 ? 0.370 0.123 -6.649 1.00 97.06 82 ARG A C 1
ATOM 625 O O . ARG A 1 82 ? 0.041 -0.871 -7.292 1.00 97.06 82 ARG A O 1
ATOM 632 N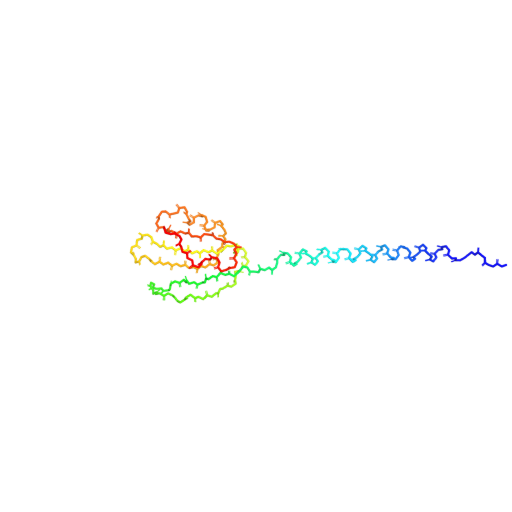 N . ARG A 1 83 ? 0.378 0.186 -5.320 1.00 97.19 83 ARG A N 1
ATOM 633 C CA . ARG A 1 83 ? -0.132 -0.891 -4.463 1.00 97.19 83 ARG A CA 1
ATOM 634 C C . ARG A 1 83 ? -0.276 -0.465 -3.002 1.00 97.19 83 ARG A C 1
ATOM 636 O O . ARG A 1 83 ? 0.255 0.578 -2.612 1.00 97.19 83 ARG A O 1
ATOM 643 N N . CYS A 1 84 ? -0.901 -1.313 -2.203 1.00 98.00 84 CYS A N 1
ATOM 644 C CA . CYS A 1 84 ? -0.827 -1.336 -0.753 1.00 98.00 84 CYS A CA 1
ATOM 645 C C . CYS A 1 84 ? 0.597 -1.662 -0.264 1.00 98.00 84 CYS A C 1
ATOM 647 O O . CYS A 1 84 ? 1.366 -2.419 -0.876 1.00 98.00 84 CYS A O 1
ATOM 649 N N . SER A 1 85 ? 0.960 -1.073 0.867 1.00 97.38 85 SER A N 1
ATOM 650 C CA . SER A 1 85 ? 2.249 -1.217 1.537 1.00 97.38 85 SER A CA 1
ATOM 651 C C . SER A 1 85 ? 2.103 -0.890 3.022 1.00 97.38 85 SER A C 1
ATOM 653 O O . SER A 1 85 ? 1.094 -0.319 3.425 1.00 97.38 85 SER A O 1
ATOM 655 N N . SER A 1 86 ? 3.112 -1.208 3.835 1.00 97.19 86 SER A N 1
ATOM 656 C CA . SER A 1 86 ? 3.250 -0.506 5.113 1.00 97.19 86 SER A CA 1
ATOM 657 C C . SER A 1 86 ? 3.811 0.898 4.878 1.00 97.19 86 SER A C 1
ATOM 659 O O . SER A 1 86 ? 4.557 1.122 3.908 1.00 97.19 86 SER A O 1
ATOM 661 N N . MET A 1 87 ? 3.499 1.836 5.771 1.00 96.69 87 MET A N 1
ATOM 662 C CA . MET A 1 87 ? 4.084 3.177 5.746 1.00 96.69 87 MET A CA 1
ATOM 663 C C . MET A 1 87 ? 5.615 3.116 5.842 1.00 96.69 87 MET A C 1
ATOM 665 O O . MET A 1 87 ? 6.306 3.804 5.095 1.00 96.69 87 MET A O 1
ATOM 669 N N . THR A 1 88 ? 6.163 2.239 6.688 1.00 97.00 88 THR A N 1
ATOM 670 C CA . THR A 1 88 ? 7.617 2.047 6.823 1.00 97.00 88 THR A CA 1
ATOM 671 C C . THR A 1 88 ? 8.272 1.661 5.498 1.00 97.00 88 THR A C 1
ATOM 673 O O . THR A 1 88 ? 9.250 2.282 5.091 1.00 97.00 88 THR A O 1
ATOM 676 N N . GLU A 1 89 ? 7.717 0.670 4.796 1.00 96.75 89 GLU A N 1
ATOM 677 C CA . GLU A 1 89 ? 8.208 0.244 3.482 1.00 96.75 89 GLU A CA 1
ATOM 678 C C . GLU A 1 89 ? 8.122 1.394 2.462 1.00 96.75 89 GLU A C 1
ATOM 680 O O . GLU A 1 89 ? 9.058 1.605 1.687 1.00 96.75 89 GLU A O 1
ATOM 685 N N . CYS A 1 90 ? 7.050 2.194 2.510 1.00 96.81 90 CYS A N 1
ATOM 686 C CA . CYS A 1 90 ? 6.906 3.354 1.635 1.00 96.81 90 CYS A CA 1
ATOM 687 C C . CYS A 1 90 ? 7.977 4.421 1.880 1.00 96.81 90 CYS A C 1
ATOM 689 O O . CYS A 1 90 ? 8.591 4.907 0.929 1.00 96.81 90 CYS A O 1
ATOM 691 N N . LEU A 1 91 ? 8.233 4.762 3.145 1.00 96.12 91 LEU A N 1
ATOM 692 C CA . LEU A 1 91 ? 9.231 5.763 3.526 1.00 96.12 91 LEU A CA 1
ATOM 693 C C . LEU A 1 91 ? 10.655 5.310 3.177 1.00 96.12 91 LEU A C 1
ATOM 695 O O . LEU A 1 91 ? 11.440 6.112 2.670 1.00 96.12 91 LEU A O 1
ATOM 699 N N . ILE A 1 92 ? 10.971 4.023 3.366 1.00 96.94 92 ILE A N 1
ATOM 700 C CA . ILE A 1 92 ? 12.249 3.445 2.925 1.00 96.94 92 ILE A CA 1
ATOM 701 C C . ILE A 1 92 ? 12.398 3.605 1.411 1.00 96.94 92 ILE A C 1
ATOM 703 O O . ILE A 1 92 ? 13.425 4.100 0.947 1.00 96.94 92 ILE A O 1
ATOM 707 N N . LEU A 1 93 ? 11.375 3.251 0.629 1.00 95.81 93 LEU A N 1
ATOM 708 C CA . LEU A 1 93 ? 11.442 3.393 -0.824 1.00 95.81 93 LEU A CA 1
ATOM 709 C C . LEU A 1 93 ? 11.548 4.865 -1.253 1.00 95.81 93 LEU A C 1
ATOM 711 O O . LEU A 1 93 ? 12.302 5.179 -2.170 1.00 95.81 93 LEU A O 1
ATOM 715 N N . SER A 1 94 ? 10.844 5.769 -0.570 1.00 94.50 94 SER A N 1
ATOM 716 C CA . SER A 1 94 ? 10.886 7.213 -0.830 1.00 94.50 94 SER A CA 1
ATOM 717 C C . SER A 1 94 ? 12.260 7.843 -0.586 1.00 94.50 94 SER A C 1
ATOM 719 O O . SER A 1 94 ? 12.512 8.938 -1.087 1.00 94.50 94 SER A O 1
ATOM 721 N N . SER A 1 95 ? 13.141 7.181 0.167 1.00 95.06 95 SER A N 1
ATOM 722 C CA . SER A 1 95 ? 14.523 7.626 0.385 1.00 95.06 95 SER A CA 1
ATOM 723 C C . SER A 1 95 ? 15.457 7.310 -0.796 1.00 95.06 95 SER A C 1
ATOM 725 O O . SER A 1 95 ? 16.560 7.850 -0.879 1.00 95.06 95 SER A O 1
ATOM 727 N N . ASN A 1 96 ? 15.029 6.456 -1.733 1.00 94.06 96 ASN A N 1
ATOM 728 C CA . ASN A 1 96 ? 15.832 6.033 -2.874 1.00 94.06 96 ASN A CA 1
ATOM 729 C C . ASN A 1 96 ? 15.718 7.032 -4.038 1.00 94.06 96 ASN A C 1
ATOM 731 O O . ASN A 1 96 ? 14.655 7.197 -4.629 1.00 94.06 96 ASN A O 1
ATOM 735 N N . THR A 1 97 ? 16.834 7.641 -4.441 1.00 93.81 97 THR A N 1
ATOM 736 C CA . THR A 1 97 ? 16.881 8.633 -5.533 1.00 93.81 97 THR A CA 1
ATOM 737 C C . THR A 1 97 ? 16.559 8.061 -6.917 1.00 93.81 97 THR A C 1
ATOM 739 O O . THR A 1 97 ? 16.215 8.812 -7.835 1.00 93.81 97 THR A O 1
ATOM 742 N N . ALA A 1 98 ? 16.620 6.739 -7.084 1.00 93.81 98 ALA A N 1
ATOM 743 C CA . ALA A 1 98 ? 16.287 6.063 -8.331 1.00 93.81 98 ALA A CA 1
ATOM 744 C C . ALA A 1 98 ? 14.766 5.998 -8.592 1.00 93.81 98 ALA A C 1
ATOM 746 O O . ALA A 1 98 ? 14.353 5.638 -9.700 1.00 93.81 98 ALA A O 1
ATOM 747 N N . VAL A 1 99 ? 13.929 6.347 -7.603 1.00 94.19 99 VAL A N 1
ATOM 748 C CA . VAL A 1 99 ? 12.463 6.242 -7.669 1.00 94.19 99 VAL A CA 1
ATOM 749 C C . VAL A 1 99 ? 11.801 7.488 -7.073 1.00 94.19 99 VAL A C 1
ATOM 751 O O . VAL A 1 99 ? 12.156 7.951 -5.998 1.00 94.19 99 VAL A O 1
ATOM 754 N N . LYS A 1 100 ? 10.787 8.030 -7.745 1.00 95.56 100 LYS A N 1
ATOM 755 C CA . LYS A 1 100 ? 9.865 9.024 -7.178 1.00 95.56 100 LYS A CA 1
ATOM 756 C C . LYS A 1 100 ? 8.695 8.297 -6.540 1.00 95.56 100 LYS A C 1
ATOM 758 O O . LYS A 1 100 ? 8.084 7.456 -7.197 1.00 95.56 100 LYS A O 1
ATOM 763 N N . VAL A 1 101 ? 8.377 8.619 -5.290 1.00 96.50 101 VAL A N 1
ATOM 764 C CA . VAL A 1 101 ? 7.389 7.888 -4.485 1.00 96.50 101 VAL A CA 1
ATOM 765 C C . VAL A 1 101 ? 6.406 8.861 -3.841 1.00 96.50 101 VAL A C 1
ATOM 767 O O . VAL A 1 101 ? 6.798 9.912 -3.343 1.00 96.50 101 VAL A O 1
ATOM 770 N N . LYS A 1 102 ? 5.123 8.497 -3.829 1.00 96.31 102 LYS A N 1
ATOM 771 C CA . LYS A 1 102 ? 4.074 9.119 -3.017 1.00 96.31 102 LYS A CA 1
ATOM 772 C C . LYS A 1 102 ? 3.540 8.082 -2.029 1.00 96.31 102 LYS A C 1
ATOM 774 O O . LYS A 1 102 ? 3.078 7.026 -2.461 1.00 96.31 102 LYS A O 1
ATOM 779 N N . CYS A 1 103 ? 3.567 8.426 -0.744 1.00 96.88 103 CYS A N 1
ATOM 780 C CA . CYS A 1 103 ? 2.972 7.668 0.358 1.00 96.88 103 CYS A CA 1
ATOM 781 C C . CYS A 1 103 ? 1.719 8.390 0.862 1.00 96.88 103 CYS A C 1
ATOM 783 O O . CYS A 1 103 ? 1.736 9.616 0.990 1.00 96.88 103 CYS A O 1
ATOM 785 N N . CYS A 1 104 ? 0.640 7.668 1.157 1.00 96.94 104 CYS A N 1
ATOM 786 C CA . CYS A 1 104 ? -0.571 8.245 1.752 1.00 96.94 104 CYS A CA 1
ATOM 787 C C . CYS A 1 104 ? -1.450 7.157 2.400 1.00 96.94 104 CYS A C 1
ATOM 789 O O . CYS A 1 104 ? -1.292 5.986 2.078 1.00 96.94 104 CYS A O 1
ATOM 791 N N . GLN A 1 105 ? -2.355 7.525 3.317 1.00 95.62 105 GLN A N 1
ATOM 792 C CA . GLN A 1 105 ? -3.149 6.582 4.140 1.00 95.62 105 GLN A CA 1
ATOM 793 C C . GLN A 1 105 ? -4.663 6.829 4.029 1.00 95.62 105 GLN A C 1
ATOM 795 O O . GLN A 1 105 ? -5.409 6.662 4.988 1.00 95.62 105 GLN A O 1
ATOM 800 N N . SER A 1 106 ? -5.120 7.313 2.876 1.00 95.12 106 SER A N 1
ATOM 801 C CA . SER A 1 106 ? -6.543 7.554 2.607 1.00 95.12 106 SER A CA 1
ATOM 802 C C . SER A 1 106 ? -6.961 6.801 1.355 1.00 95.12 106 SER A C 1
ATOM 804 O O . SER A 1 106 ? -6.131 6.565 0.477 1.00 95.12 106 SER A O 1
ATOM 806 N N . ASP A 1 107 ? -8.237 6.446 1.250 1.00 96.62 107 ASP A N 1
ATOM 807 C CA . ASP A 1 107 ? -8.714 5.637 0.133 1.00 96.62 107 ASP A CA 1
ATOM 808 C C . ASP A 1 107 ? -8.347 6.248 -1.229 1.00 96.62 107 ASP A C 1
ATOM 810 O O . ASP A 1 107 ? -8.569 7.429 -1.502 1.00 96.62 107 ASP A O 1
ATOM 814 N N . LEU A 1 108 ? -7.754 5.415 -2.087 1.00 97.06 108 LEU A N 1
ATOM 815 C CA . LEU A 1 108 ? -7.384 5.693 -3.477 1.00 97.06 108 LEU A CA 1
ATOM 816 C C . LEU A 1 108 ? -6.460 6.914 -3.662 1.00 97.06 108 LEU A C 1
ATOM 818 O O . LEU A 1 108 ? -6.321 7.441 -4.770 1.00 97.06 108 LEU A O 1
ATOM 822 N N . CYS A 1 109 ? -5.765 7.342 -2.607 1.00 97.06 109 CYS A N 1
ATOM 823 C CA . CYS A 1 109 ? -4.941 8.554 -2.593 1.00 97.06 109 CYS A CA 1
ATOM 824 C C . CYS A 1 109 ? -3.694 8.489 -3.505 1.00 97.06 109 CYS A C 1
ATOM 826 O O . CYS A 1 109 ? -3.068 9.515 -3.798 1.00 97.06 109 CYS A O 1
ATOM 828 N N . ASN A 1 110 ? -3.323 7.299 -3.982 1.00 96.88 110 ASN A N 1
ATOM 829 C CA . ASN A 1 110 ? -2.158 7.030 -4.832 1.00 96.88 110 ASN A CA 1
ATOM 830 C C . ASN A 1 110 ? -2.462 7.144 -6.346 1.00 96.88 110 ASN A C 1
ATOM 832 O O . ASN A 1 110 ? -1.936 6.399 -7.175 1.00 96.88 110 ASN A O 1
ATOM 836 N N . ASN A 1 111 ? -3.321 8.089 -6.726 1.00 93.31 111 ASN A N 1
ATOM 837 C CA . ASN A 1 111 ? -3.721 8.336 -8.115 1.00 93.31 111 ASN A CA 1
ATOM 838 C C . ASN A 1 111 ? -2.577 8.875 -9.005 1.00 93.31 111 ASN A C 1
ATOM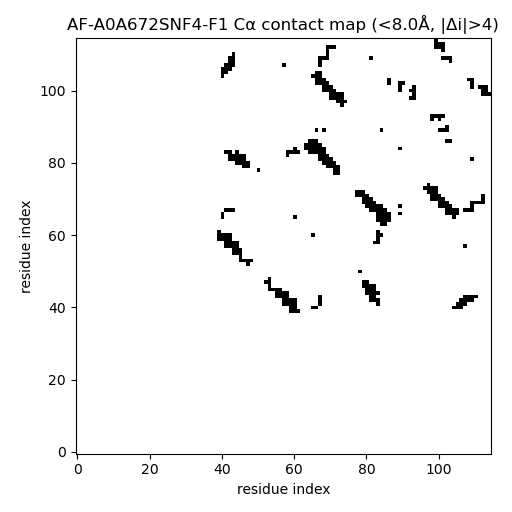 840 O O . ASN A 1 111 ? -2.487 8.521 -10.183 1.00 93.31 111 ASN A O 1
ATOM 844 N N . MET A 1 112 ? -1.649 9.652 -8.443 1.00 87.38 112 MET A N 1
ATOM 845 C CA . MET A 1 112 ? -0.513 10.246 -9.157 1.00 87.38 112 MET A CA 1
ATOM 846 C C . MET A 1 112 ? 0.784 10.181 -8.344 1.00 87.38 112 MET A C 1
ATOM 848 O O . MET A 1 112 ? 0.749 10.138 -7.116 1.00 87.38 112 MET A O 1
ATOM 852 N N . VAL A 1 113 ? 1.921 10.228 -9.040 1.00 83.69 113 VAL A N 1
ATOM 853 C CA . VAL A 1 113 ? 3.240 10.494 -8.447 1.00 83.69 113 VAL A CA 1
ATOM 854 C C . VAL A 1 113 ? 3.529 11.979 -8.655 1.00 83.69 113 VAL A C 1
ATOM 856 O O . VAL A 1 113 ? 3.423 12.450 -9.785 1.00 83.69 113 VAL A O 1
ATOM 859 N N . ILE A 1 114 ? 3.845 12.715 -7.586 1.00 73.94 114 ILE A N 1
ATOM 860 C CA . ILE A 1 114 ? 4.295 14.111 -7.698 1.00 73.94 114 ILE A CA 1
ATOM 861 C C . ILE A 1 114 ? 5.739 14.065 -8.212 1.00 73.94 114 ILE A C 1
ATOM 863 O O . ILE A 1 114 ? 6.566 13.366 -7.625 1.00 73.94 114 ILE A O 1
ATOM 867 N N . ILE A 1 115 ? 6.005 14.720 -9.343 1.00 62.94 115 ILE A N 1
ATOM 868 C CA . ILE A 1 115 ? 7.276 14.624 -10.082 1.00 62.94 115 ILE A CA 1
ATOM 869 C C . ILE A 1 115 ? 8.174 15.803 -9.724 1.00 62.94 115 ILE A C 1
ATOM 871 O O . ILE A 1 115 ? 7.661 16.938 -9.816 1.00 62.94 115 ILE A O 1
#

Foldseek 3Di:
DDPPDPVVVVVVVVVVVVVVVVVVVVVVVVVVVPVVVDDQAKEWWWDDDPPDGGDIDIDGDDPQQQKKKWKFFPDPVRDITIDTHHPVVQVVVCVDPRMQMDIDRHHHPRPDGDD

Solvent-accessible surface area (backbone atoms only — not comparable to full-atom values): 6490 Å² total; per-residue (Å²): 134,92,90,83,71,66,67,68,56,54,51,52,50,50,56,49,51,53,50,51,51,51,51,52,51,52,52,51,51,52,49,53,51,56,61,74,73,58,77,67,49,34,19,34,26,24,70,49,64,93,85,42,88,55,71,80,45,76,43,70,31,58,93,80,26,68,16,22,32,10,37,31,38,74,50,89,89,46,55,58,38,24,32,61,31,30,55,67,61,41,54,60,52,50,68,38,87,63,35,43,55,32,74,42,74,51,70,49,63,30,77,60,60,80,129

Sequence (115 aa):
MKVLTIHPILHQLGALIDRIMKTLLVVALVLVLVLNYGSALKCNHCVPQGGTRCTQTQETCDFGKDACIAARFNFPPFMGFRRCSSMTECLILSSNTAVKVKCCQSDLCNNMVII

pLDDT: mean 86.55, std 14.25, range [36.78, 98.12]

Radius of gyration: 27.34 Å; Cα contacts (8 Å, |Δi|>4): 183; chains: 1; bounding box: 68×23×78 Å

InterPro domains:
  IPR016054 Ly-6 antigen/uPA receptor-like [PF00021] (40-111)
  IPR045860 Snake toxin-like superfamily [G3DSA:2.10.60.10] (40-114)
  IPR045860 Snake toxin-like superfamily [SSF57302] (38-110)